Protein AF-A0A535ATV2-F1 (afdb_monomer_lite)

Structure (mmCIF, N/CA/C/O backbone):
data_AF-A0A535ATV2-F1
#
_entry.id   AF-A0A535ATV2-F1
#
loop_
_atom_site.group_PDB
_atom_site.id
_atom_site.type_symbol
_atom_site.label_atom_id
_atom_site.label_alt_id
_atom_site.label_comp_id
_atom_site.label_asym_id
_atom_site.label_entity_id
_atom_site.label_seq_id
_atom_site.pdbx_PDB_ins_code
_atom_site.Cartn_x
_atom_site.Cartn_y
_atom_site.Cartn_z
_atom_site.occupancy
_atom_site.B_iso_or_equiv
_atom_site.auth_seq_id
_atom_site.auth_comp_id
_atom_site.auth_asym_id
_atom_site.auth_atom_id
_atom_site.pdbx_PDB_model_num
ATOM 1 N N . MET A 1 1 ? 5.203 -22.586 -12.825 1.00 67.62 1 MET A N 1
ATOM 2 C CA . MET A 1 1 ? 4.748 -21.423 -13.614 1.00 67.62 1 MET A CA 1
ATOM 3 C C . MET A 1 1 ? 5.783 -20.329 -13.415 1.00 67.62 1 MET A C 1
ATOM 5 O O . MET A 1 1 ? 6.039 -20.003 -12.264 1.00 67.62 1 MET A O 1
ATOM 9 N N . GLN A 1 2 ? 6.462 -19.878 -14.471 1.00 86.19 2 GLN A N 1
ATOM 10 C CA . GLN A 1 2 ? 7.433 -18.781 -14.373 1.00 86.19 2 GLN A CA 1
ATOM 11 C C . GLN A 1 2 ? 6.711 -17.467 -14.677 1.00 86.19 2 GLN A C 1
ATOM 13 O O . GLN A 1 2 ? 6.004 -17.399 -15.675 1.00 86.19 2 GLN A O 1
ATOM 18 N N . VAL A 1 3 ? 6.856 -16.475 -13.797 1.00 89.56 3 VAL A N 1
ATOM 19 C CA . VAL A 1 3 ? 6.406 -15.096 -14.037 1.00 89.56 3 VAL A CA 1
ATOM 20 C C . VAL A 1 3 ? 7.536 -14.368 -14.756 1.00 89.56 3 VAL A C 1
ATOM 22 O O . VAL A 1 3 ? 8.685 -14.457 -14.321 1.00 89.56 3 VAL A O 1
ATOM 25 N N . THR A 1 4 ? 7.218 -13.686 -15.850 1.00 95.75 4 THR A N 1
ATOM 26 C CA . THR A 1 4 ? 8.170 -12.912 -16.656 1.00 95.75 4 THR A CA 1
ATOM 27 C C . THR A 1 4 ? 8.026 -11.412 -16.404 1.00 95.75 4 THR A C 1
ATOM 29 O O . THR A 1 4 ? 7.002 -10.949 -15.900 1.00 95.75 4 THR A O 1
ATOM 32 N N . ASP A 1 5 ? 9.025 -10.626 -16.809 1.00 93.75 5 ASP A N 1
ATOM 33 C CA . ASP A 1 5 ? 8.942 -9.160 -16.745 1.00 93.75 5 ASP A CA 1
ATOM 34 C C . ASP A 1 5 ? 7.788 -8.612 -17.597 1.00 93.75 5 ASP A C 1
ATOM 36 O O . ASP A 1 5 ? 7.141 -7.639 -17.216 1.00 93.75 5 ASP A O 1
ATOM 40 N N . ALA A 1 6 ? 7.476 -9.274 -18.718 1.00 95.44 6 ALA A N 1
ATOM 41 C CA . ALA A 1 6 ? 6.337 -8.917 -19.557 1.00 95.44 6 ALA A CA 1
ATOM 42 C C . ALA A 1 6 ? 5.001 -9.106 -18.818 1.00 95.44 6 ALA A C 1
ATOM 44 O O . ALA A 1 6 ? 4.116 -8.258 -18.936 1.00 95.44 6 ALA A O 1
ATOM 45 N N . ASP A 1 7 ? 4.869 -10.169 -18.015 1.00 94.50 7 ASP A N 1
ATOM 46 C CA . ASP A 1 7 ? 3.676 -10.394 -17.189 1.00 94.50 7 ASP A CA 1
ATOM 47 C C . ASP A 1 7 ? 3.523 -9.289 -16.138 1.00 94.50 7 ASP A C 1
ATOM 49 O O . ASP A 1 7 ? 2.431 -8.753 -15.950 1.00 94.50 7 ASP A O 1
ATOM 53 N N . LEU A 1 8 ? 4.623 -8.910 -15.476 1.00 91.38 8 LEU A N 1
ATOM 54 C CA . LEU A 1 8 ? 4.621 -7.836 -14.481 1.00 91.38 8 LEU A CA 1
ATOM 55 C C . LEU A 1 8 ? 4.256 -6.491 -15.112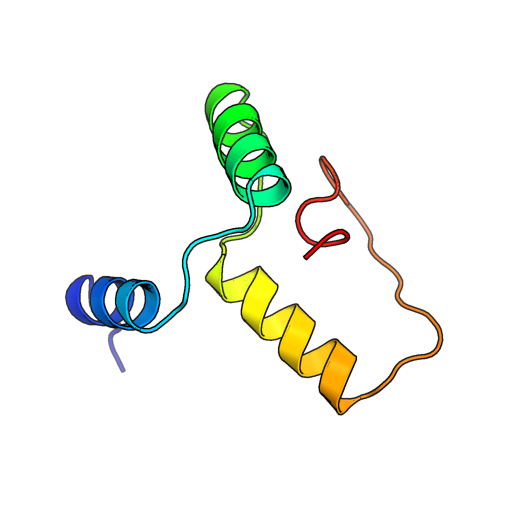 1.00 91.38 8 LEU A C 1
ATOM 57 O O . LEU A 1 8 ? 3.407 -5.779 -14.581 1.00 91.38 8 LEU A O 1
ATOM 61 N N . GLN A 1 9 ? 4.836 -6.170 -16.267 1.00 93.06 9 GLN A N 1
ATOM 62 C CA . GLN A 1 9 ? 4.572 -4.919 -16.969 1.00 93.06 9 GLN A CA 1
ATOM 63 C C . GLN A 1 9 ? 3.126 -4.839 -17.478 1.00 93.06 9 GLN A C 1
ATOM 65 O O . GLN A 1 9 ? 2.490 -3.789 -17.373 1.00 93.06 9 GLN A O 1
ATOM 70 N N . TYR A 1 10 ? 2.575 -5.954 -17.972 1.00 94.69 10 TYR A N 1
ATOM 71 C CA . TYR A 1 10 ? 1.157 -6.053 -18.314 1.00 94.69 10 TYR A CA 1
ATOM 72 C C . TYR A 1 10 ? 0.271 -5.804 -17.087 1.00 94.69 10 TYR A C 1
ATOM 74 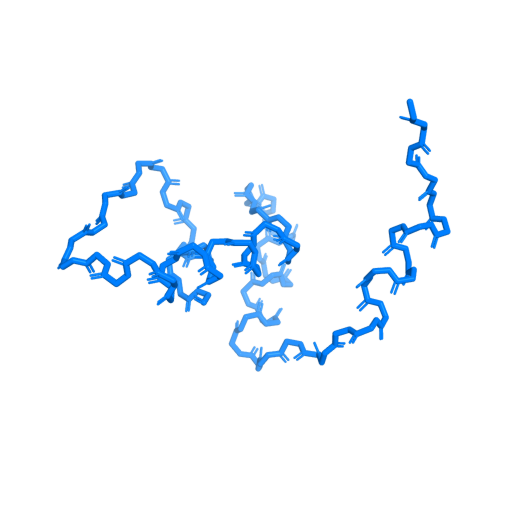O O . TYR A 1 10 ? -0.625 -4.960 -17.136 1.00 94.69 10 TYR A O 1
ATOM 82 N N . LEU A 1 11 ? 0.542 -6.493 -15.973 1.00 92.31 11 LEU A N 1
ATOM 83 C CA . LEU A 1 11 ? -0.227 -6.338 -14.737 1.00 92.31 11 LEU A CA 1
ATOM 84 C C . LEU A 1 11 ? -0.131 -4.921 -14.167 1.00 92.31 11 LEU A C 1
ATOM 86 O O . LEU A 1 11 ? -1.118 -4.404 -13.654 1.00 92.31 11 LEU A O 1
ATOM 90 N N . GLU A 1 12 ? 1.017 -4.259 -14.260 1.00 90.69 12 GLU A N 1
ATOM 91 C CA . GLU A 1 12 ? 1.130 -2.856 -13.862 1.00 90.69 12 GLU A CA 1
ATOM 92 C C . GLU A 1 12 ? 0.304 -1.936 -14.769 1.00 90.69 12 GLU A C 1
ATOM 94 O O . GLU A 1 12 ? -0.379 -1.045 -14.259 1.00 90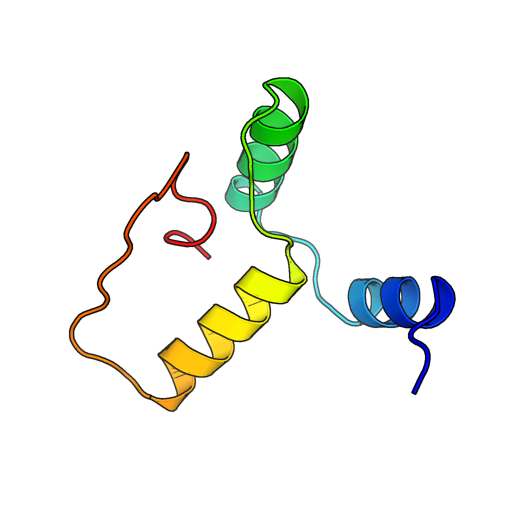.69 12 GLU A O 1
ATOM 99 N N . GLY A 1 13 ? 0.307 -2.186 -16.082 1.00 94.19 13 GLY A N 1
ATOM 100 C CA . GLY A 1 13 ? -0.370 -1.360 -17.083 1.00 94.19 13 GLY A CA 1
ATOM 101 C C . GLY A 1 13 ? -1.899 -1.454 -17.103 1.00 94.19 13 GLY A C 1
ATOM 102 O O . GLY A 1 13 ? -2.551 -0.520 -17.567 1.00 94.19 13 GLY A O 1
ATOM 103 N N . VAL A 1 14 ? -2.503 -2.534 -16.594 1.00 95.69 14 VAL A N 1
ATOM 104 C CA . VAL A 1 14 ? -3.979 -2.671 -16.550 1.00 95.69 14 VAL A CA 1
ATOM 105 C C . VAL A 1 14 ? -4.640 -1.850 -15.441 1.00 95.69 14 VAL A C 1
ATOM 107 O O . VAL A 1 14 ? -5.866 -1.734 -15.399 1.00 95.69 14 VAL A O 1
ATOM 110 N N . HIS A 1 15 ? -3.859 -1.296 -14.517 1.00 93.00 15 HIS A N 1
ATOM 111 C CA . HIS A 1 15 ? -4.380 -0.542 -13.388 1.00 93.00 15 HIS A CA 1
ATOM 112 C C . HIS A 1 15 ? -4.269 0.966 -13.601 1.00 93.00 15 HIS A C 1
ATOM 114 O O . HIS A 1 15 ? -3.348 1.466 -14.239 1.00 93.00 15 HIS A O 1
ATOM 120 N N . ALA A 1 16 ? -5.193 1.705 -12.984 1.00 92.12 16 ALA A N 1
ATOM 121 C CA . ALA A 1 16 ? -5.097 3.154 -12.901 1.00 92.12 16 ALA A CA 1
ATOM 122 C C . ALA A 1 16 ? -3.794 3.592 -12.192 1.00 92.12 16 ALA A C 1
ATOM 124 O O . ALA A 1 16 ? -3.286 2.856 -11.327 1.00 92.12 16 ALA A O 1
ATOM 125 N N . PRO A 1 17 ? -3.274 4.790 -12.526 1.00 91.38 17 PRO A N 1
ATOM 126 C CA . PRO A 1 17 ? -2.143 5.375 -11.818 1.00 91.38 17 PRO A CA 1
ATOM 127 C C . PRO A 1 17 ? -2.458 5.570 -10.331 1.00 91.38 17 PRO A C 1
ATOM 129 O O . PRO A 1 17 ? -3.620 5.625 -9.917 1.00 91.38 17 PRO A O 1
ATOM 132 N N . LEU A 1 18 ? -1.404 5.667 -9.520 1.00 93.31 18 LEU A N 1
ATOM 133 C CA . LEU A 1 18 ? -1.546 5.937 -8.093 1.00 93.31 18 LEU A CA 1
ATOM 134 C C . LEU A 1 18 ? -2.110 7.337 -7.863 1.00 93.31 18 LEU A C 1
ATOM 136 O O . LEU A 1 18 ? -1.852 8.265 -8.625 1.00 93.31 18 LEU A O 1
ATOM 140 N N . GLY A 1 19 ? -2.864 7.486 -6.775 1.00 96.12 19 GLY A N 1
ATOM 141 C CA . GLY A 1 19 ? -3.207 8.810 -6.276 1.00 96.12 19 GLY A CA 1
ATOM 142 C C . GLY A 1 19 ? -1.946 9.565 -5.830 1.00 96.12 19 GLY A C 1
ATOM 143 O O . GLY A 1 19 ? -0.968 8.927 -5.427 1.00 96.12 19 GLY A O 1
ATOM 144 N N . PRO A 1 20 ? -1.978 10.909 -5.829 1.00 97.25 20 PRO A N 1
ATOM 145 C CA . PRO A 1 20 ? -0.788 11.741 -5.627 1.00 97.25 20 PRO A CA 1
ATOM 146 C C . PRO A 1 20 ? -0.062 11.459 -4.304 1.00 97.25 20 PRO A C 1
ATOM 148 O O . PRO A 1 20 ? 1.162 11.449 -4.270 1.00 97.25 20 PRO A O 1
ATOM 151 N N . VAL A 1 21 ? -0.799 11.153 -3.230 1.00 97.38 21 VAL A N 1
ATOM 152 C CA . VAL A 1 21 ? -0.205 10.844 -1.917 1.00 97.38 21 VAL A CA 1
ATOM 153 C C . VAL A 1 21 ? 0.578 9.529 -1.945 1.00 97.38 21 VAL A C 1
ATOM 155 O O . VAL A 1 21 ? 1.712 9.477 -1.482 1.00 97.38 21 VAL A O 1
ATOM 158 N N . LEU A 1 22 ? 0.004 8.464 -2.516 1.00 96.44 22 LEU A N 1
ATOM 159 C CA . LEU A 1 22 ? 0.696 7.176 -2.634 1.00 96.44 22 LEU A CA 1
ATOM 160 C C . LEU A 1 22 ? 1.899 7.288 -3.577 1.00 96.44 22 LEU A C 1
ATOM 162 O O . LEU A 1 22 ? 2.951 6.717 -3.307 1.00 96.44 22 LEU A O 1
ATOM 166 N N . GLU A 1 23 ? 1.774 8.044 -4.664 1.00 96.75 23 GLU A N 1
ATOM 167 C CA . GLU A 1 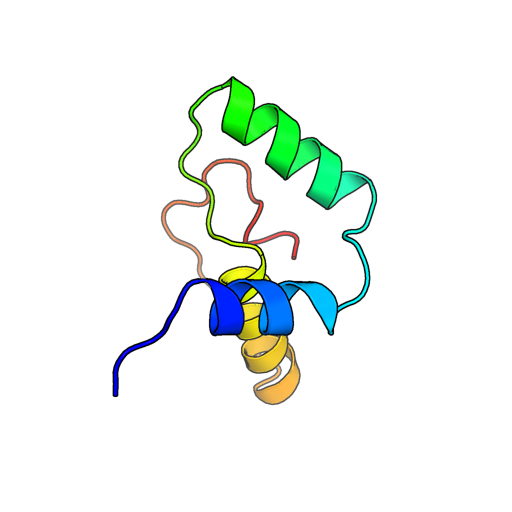23 ? 2.890 8.282 -5.577 1.00 96.75 23 GLU A CA 1
ATOM 168 C C . GLU A 1 23 ? 4.054 9.005 -4.882 1.00 96.75 23 GLU A C 1
ATOM 170 O O . GLU A 1 23 ? 5.204 8.568 -4.986 1.00 96.75 23 GLU A O 1
ATOM 175 N N . GLU A 1 24 ? 3.760 10.056 -4.114 1.00 97.62 24 GLU A N 1
ATOM 176 C CA . GLU A 1 24 ? 4.757 10.791 -3.338 1.00 97.62 24 GLU A CA 1
ATOM 177 C C . GLU A 1 24 ? 5.413 9.906 -2.272 1.00 97.62 24 GLU A C 1
ATOM 179 O O . GLU A 1 24 ? 6.641 9.842 -2.205 1.00 97.62 24 GLU A O 1
ATOM 184 N N . MET A 1 25 ? 4.627 9.158 -1.493 1.00 97.44 25 MET A N 1
ATOM 185 C CA . MET A 1 25 ? 5.156 8.235 -0.483 1.00 97.44 25 MET A CA 1
ATOM 186 C C . MET A 1 25 ? 6.078 7.180 -1.099 1.00 97.44 25 MET A C 1
ATOM 188 O O . MET A 1 25 ? 7.145 6.896 -0.552 1.00 97.44 25 MET A O 1
ATOM 192 N N . LEU A 1 26 ? 5.694 6.613 -2.247 1.00 95.81 26 LEU A N 1
ATOM 193 C CA . LEU A 1 26 ? 6.503 5.617 -2.945 1.00 95.81 26 LEU A CA 1
ATOM 194 C C . LEU A 1 26 ? 7.806 6.228 -3.467 1.00 95.81 26 LEU A C 1
ATOM 196 O O . LEU A 1 26 ? 8.864 5.609 -3.351 1.00 95.81 26 LEU A O 1
ATOM 200 N N . LYS A 1 27 ? 7.745 7.437 -4.033 1.00 96.62 27 LYS A N 1
ATOM 201 C CA . LYS A 1 27 ? 8.918 8.162 -4.533 1.00 96.62 27 LYS A CA 1
ATOM 202 C C . LYS A 1 27 ? 9.890 8.496 -3.401 1.00 96.62 27 LYS A C 1
ATOM 204 O O . LYS A 1 27 ? 11.067 8.151 -3.499 1.00 96.62 27 LYS A O 1
ATOM 209 N N . THR A 1 28 ? 9.403 9.136 -2.342 1.00 97.69 28 THR A N 1
ATOM 210 C CA . THR A 1 28 ? 10.216 9.560 -1.195 1.00 97.69 28 THR A CA 1
ATOM 211 C C . THR A 1 28 ? 10.797 8.355 -0.469 1.00 97.69 28 THR A C 1
ATOM 213 O O . THR A 1 28 ? 12.005 8.281 -0.271 1.00 97.69 28 THR A O 1
ATOM 216 N N . GLY A 1 29 ? 9.981 7.342 -0.178 1.00 96.69 29 GLY A N 1
ATOM 217 C CA . GLY A 1 29 ? 10.458 6.150 0.511 1.00 96.69 29 GLY A CA 1
ATOM 218 C C . GLY A 1 29 ? 11.491 5.351 -0.283 1.00 96.69 29 GLY A C 1
ATOM 219 O O . GLY A 1 29 ? 12.443 4.845 0.302 1.00 96.69 29 GLY A O 1
ATOM 220 N N . ARG A 1 30 ? 11.381 5.297 -1.619 1.00 95.94 30 ARG A N 1
ATOM 221 C CA . ARG A 1 30 ? 12.441 4.728 -2.470 1.00 95.94 30 ARG A CA 1
ATOM 222 C C . ARG A 1 30 ? 13.734 5.535 -2.391 1.00 95.94 30 ARG A C 1
ATOM 224 O O . ARG A 1 30 ? 14.801 4.936 -2.309 1.00 95.94 30 ARG A O 1
ATOM 231 N N . ALA A 1 31 ? 13.646 6.864 -2.415 1.00 97.88 31 ALA A N 1
ATOM 232 C CA . ALA A 1 31 ? 14.815 7.736 -2.319 1.00 97.88 31 ALA A CA 1
ATOM 233 C C . ALA A 1 31 ? 15.533 7.605 -0.963 1.00 97.88 31 ALA A C 1
ATOM 235 O O . ALA A 1 31 ? 16.758 7.664 -0.909 1.00 97.88 31 ALA A O 1
ATOM 236 N N . GLU A 1 32 ? 14.779 7.381 0.112 1.00 97.69 32 GLU A N 1
ATOM 237 C CA . GLU A 1 32 ? 15.294 7.227 1.477 1.00 97.69 32 GLU A CA 1
ATOM 238 C C . GLU A 1 32 ? 15.672 5.779 1.838 1.00 97.69 32 GLU A C 1
ATOM 240 O O . GLU A 1 32 ? 16.169 5.521 2.933 1.00 97.69 32 GLU A O 1
ATOM 245 N N . GLY A 1 33 ? 15.450 4.816 0.938 1.00 96.81 33 GLY A N 1
ATOM 246 C CA . GLY A 1 33 ? 15.735 3.401 1.196 1.00 96.81 33 GLY A CA 1
ATOM 247 C C . GLY A 1 33 ? 14.780 2.743 2.199 1.00 96.81 33 GLY A C 1
ATOM 248 O O . GLY A 1 33 ? 15.123 1.726 2.803 1.00 96.81 33 GLY A O 1
ATOM 249 N N . VAL A 1 34 ? 13.579 3.297 2.382 1.00 96.88 34 VAL A N 1
ATOM 250 C CA . VAL A 1 34 ? 12.532 2.701 3.217 1.00 96.88 34 VAL A CA 1
ATOM 251 C C . VAL A 1 34 ? 12.032 1.409 2.552 1.00 96.88 34 VAL A C 1
ATOM 253 O O . VAL A 1 34 ? 11.655 1.430 1.377 1.00 96.88 34 VAL A O 1
ATOM 256 N N . PRO A 1 35 ? 11.968 0.276 3.276 1.00 93.25 35 PRO A N 1
ATOM 257 C CA . PRO A 1 35 ? 11.390 -0.954 2.746 1.00 93.25 35 PRO A CA 1
ATOM 258 C C . PRO A 1 35 ? 9.867 -0.805 2.623 1.00 93.25 35 PRO A C 1
ATOM 260 O O . PRO A 1 35 ? 9.143 -0.843 3.617 1.00 93.25 35 PRO A O 1
ATOM 263 N N . ILE A 1 36 ? 9.381 -0.622 1.394 1.00 93.88 36 ILE A N 1
ATOM 264 C CA . ILE A 1 36 ? 7.961 -0.424 1.074 1.00 93.88 36 ILE A CA 1
ATOM 265 C C . ILE A 1 36 ? 7.457 -1.586 0.219 1.00 93.88 36 ILE A C 1
ATOM 267 O O . ILE A 1 36 ? 8.139 -2.040 -0.701 1.00 93.88 36 ILE A O 1
ATOM 271 N N . VAL A 1 37 ? 6.244 -2.063 0.513 1.00 93.50 37 VAL A N 1
ATOM 272 C CA . VAL A 1 37 ? 5.571 -3.088 -0.296 1.00 93.50 37 VAL A CA 1
ATOM 273 C C . VAL A 1 37 ? 5.295 -2.594 -1.720 1.00 93.50 37 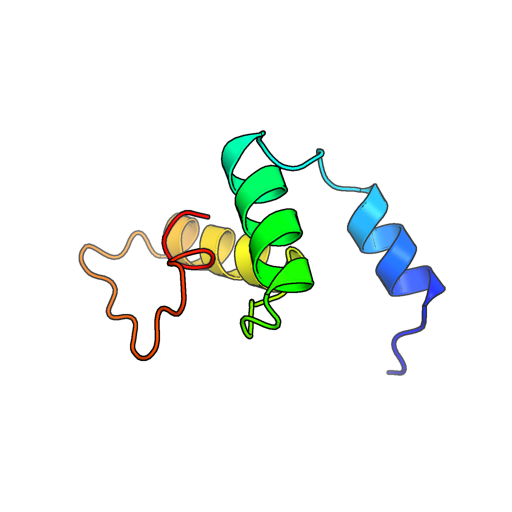VAL A C 1
ATOM 275 O O . VAL A 1 37 ? 5.121 -1.403 -1.968 1.00 93.50 37 VAL A O 1
ATOM 278 N N . SER A 1 38 ? 5.211 -3.508 -2.685 1.00 92.88 38 SER A N 1
ATOM 279 C CA . SER A 1 38 ? 4.879 -3.118 -4.056 1.00 92.88 38 SER A CA 1
ATOM 280 C C . SER A 1 38 ? 3.425 -2.621 -4.175 1.00 92.88 38 SER A C 1
ATOM 282 O O . SER A 1 38 ? 2.551 -3.058 -3.418 1.00 92.88 38 SER A O 1
ATOM 284 N N . PRO A 1 39 ? 3.122 -1.776 -5.178 1.00 94.31 39 PRO A N 1
ATOM 285 C CA . PRO A 1 39 ? 1.752 -1.442 -5.568 1.00 94.31 39 PRO A CA 1
ATOM 286 C C . PRO A 1 39 ? 0.827 -2.657 -5.732 1.00 94.31 39 PRO A C 1
ATOM 288 O O . PRO A 1 39 ? -0.338 -2.615 -5.341 1.00 94.31 39 PRO A O 1
ATOM 291 N N . ALA A 1 40 ? 1.340 -3.765 -6.277 1.00 94.00 40 ALA A N 1
ATOM 292 C CA . ALA A 1 40 ? 0.576 -5.001 -6.433 1.00 94.00 40 ALA A CA 1
ATOM 293 C C . ALA A 1 40 ? 0.131 -5.580 -5.077 1.00 94.00 40 ALA A C 1
ATOM 295 O O . ALA A 1 40 ? -1.029 -5.971 -4.930 1.00 94.00 40 ALA A O 1
ATOM 296 N N . SER A 1 41 ? 1.009 -5.566 -4.068 1.00 95.25 41 SER A N 1
ATOM 297 C CA . SER A 1 41 ? 0.664 -5.983 -2.704 1.00 95.25 41 SER A CA 1
ATOM 298 C C . SER A 1 41 ? -0.405 -5.082 -2.084 1.00 95.25 41 SER A C 1
ATOM 300 O O . SER A 1 41 ? -1.348 -5.593 -1.485 1.00 95.25 41 SER A O 1
ATOM 302 N N . GLY A 1 42 ? -0.314 -3.761 -2.272 1.00 95.44 42 GLY A N 1
ATOM 303 C CA . GLY A 1 42 ? -1.345 -2.823 -1.815 1.00 95.44 42 GLY A CA 1
ATOM 304 C C . GLY A 1 42 ? -2.722 -3.133 -2.415 1.00 95.44 42 GLY A C 1
ATOM 305 O O . GLY A 1 42 ? -3.710 -3.265 -1.690 1.00 95.44 42 GLY A O 1
ATOM 306 N N . ARG A 1 43 ? -2.792 -3.370 -3.733 1.00 95.38 43 ARG A N 1
ATOM 307 C CA . ARG A 1 43 ? -4.044 -3.761 -4.415 1.00 95.38 43 ARG A CA 1
ATOM 308 C C . ARG A 1 43 ? -4.628 -5.053 -3.848 1.00 95.38 43 ARG A C 1
ATOM 310 O O . ARG A 1 43 ? -5.835 -5.120 -3.621 1.00 95.38 43 ARG A O 1
ATOM 317 N N . LEU A 1 44 ? -3.791 -6.055 -3.584 1.00 96.25 44 LEU A N 1
ATOM 318 C CA . LEU A 1 44 ? -4.231 -7.303 -2.959 1.00 96.25 44 LEU A CA 1
ATOM 319 C C . LEU A 1 44 ? -4.805 -7.059 -1.556 1.00 96.25 44 LEU A C 1
ATOM 321 O O . LEU A 1 44 ? -5.900 -7.537 -1.258 1.00 96.25 44 LEU A O 1
ATOM 325 N N . LEU A 1 45 ? -4.108 -6.293 -0.713 1.00 97.31 45 LEU A N 1
ATOM 326 C CA . LEU A 1 45 ? -4.592 -5.945 0.628 1.00 97.31 45 LEU A CA 1
ATOM 327 C C . LEU A 1 45 ? -5.935 -5.216 0.558 1.00 97.31 45 LEU A C 1
ATOM 329 O O . LEU A 1 45 ? -6.861 -5.569 1.291 1.00 97.31 45 LEU A O 1
ATOM 333 N N . ARG A 1 46 ? -6.090 -4.278 -0.383 1.00 96.38 46 ARG A N 1
ATOM 334 C CA . ARG A 1 46 ? -7.360 -3.585 -0.618 1.00 96.38 46 ARG A CA 1
ATOM 335 C C . ARG A 1 46 ? -8.484 -4.547 -0.984 1.00 96.38 46 ARG A C 1
ATOM 337 O O . ARG A 1 46 ? -9.585 -4.410 -0.447 1.00 96.38 46 ARG A O 1
ATOM 344 N N . VAL A 1 47 ? -8.228 -5.512 -1.870 1.00 97.44 47 VAL A N 1
ATOM 345 C CA . VAL A 1 47 ? -9.209 -6.548 -2.239 1.00 97.44 47 VAL A CA 1
ATOM 346 C C . VAL A 1 47 ? -9.622 -7.356 -1.011 1.00 97.44 47 VAL A C 1
ATOM 348 O O . VAL A 1 47 ? -10.817 -7.505 -0.767 1.00 97.44 47 VAL A O 1
ATOM 351 N N . LEU A 1 48 ? -8.663 -7.816 -0.203 1.00 98.44 48 LEU A N 1
ATOM 352 C CA . LEU A 1 48 ? -8.940 -8.609 0.998 1.00 98.44 48 LEU A CA 1
ATOM 353 C C . LEU A 1 48 ? -9.748 -7.820 2.036 1.00 98.44 48 LEU A C 1
ATOM 355 O O . LEU A 1 48 ? -10.760 -8.316 2.525 1.00 98.44 48 LEU A O 1
ATOM 359 N N . VAL A 1 49 ? -9.346 -6.585 2.344 1.00 98.25 49 VAL A N 1
ATOM 360 C CA . VAL A 1 49 ? -10.059 -5.724 3.302 1.00 98.25 49 VAL A CA 1
ATOM 361 C C . VAL A 1 49 ? -11.466 -5.398 2.803 1.00 98.25 49 VAL A C 1
ATOM 363 O O . VAL A 1 49 ? -12.417 -5.460 3.580 1.00 98.25 49 VAL A O 1
ATOM 366 N N . THR A 1 50 ? -11.627 -5.110 1.509 1.00 98.12 50 THR A N 1
ATOM 367 C CA . THR A 1 50 ? -12.947 -4.823 0.923 1.00 98.12 50 THR A CA 1
ATOM 368 C C . THR A 1 50 ? -13.853 -6.053 0.962 1.00 98.12 50 THR A C 1
ATOM 370 O O . THR A 1 50 ? -15.021 -5.938 1.321 1.00 98.12 50 THR A O 1
ATOM 373 N N . ALA A 1 51 ? -13.325 -7.232 0.625 1.00 98.62 51 ALA A N 1
ATOM 374 C CA . ALA A 1 51 ? -14.101 -8.468 0.564 1.00 98.62 51 ALA A CA 1
ATOM 375 C C . ALA A 1 51 ? -14.482 -9.007 1.951 1.00 98.62 51 ALA A C 1
ATOM 377 O O . ALA A 1 51 ? -15.589 -9.506 2.136 1.00 98.62 51 ALA A O 1
ATOM 378 N N . LEU A 1 52 ? -13.570 -8.919 2.924 1.00 98.50 52 LEU A N 1
ATOM 379 C CA . LEU A 1 52 ? -13.768 -9.471 4.267 1.00 98.50 52 LEU A CA 1
ATOM 380 C C . LEU A 1 52 ? -14.422 -8.479 5.237 1.00 98.50 52 LEU A C 1
ATOM 382 O O . LEU A 1 52 ? -14.888 -8.895 6.296 1.00 98.50 52 LEU A O 1
ATOM 386 N N . ALA A 1 53 ? -14.433 -7.185 4.900 1.00 98.19 53 ALA A N 1
ATOM 387 C CA . ALA A 1 53 ? -14.972 -6.096 5.715 1.00 98.19 53 ALA A CA 1
ATOM 388 C C . ALA A 1 53 ? -14.590 -6.190 7.214 1.00 98.19 53 ALA A C 1
ATOM 390 O O . ALA A 1 53 ? -15.465 -6.163 8.092 1.00 98.19 53 ALA A O 1
ATOM 391 N N . PRO A 1 54 ? -13.292 -6.336 7.550 1.00 98.31 54 PRO A N 1
ATOM 392 C CA . PRO A 1 54 ? -12.877 -6.509 8.932 1.00 98.31 54 PRO A CA 1
ATOM 393 C C . PRO A 1 54 ? -13.134 -5.229 9.734 1.00 98.31 54 PRO A C 1
ATOM 395 O O . PRO A 1 54 ? -12.845 -4.122 9.291 1.00 98.31 54 PRO A O 1
ATOM 398 N N . LYS A 1 55 ? -13.616 -5.375 10.973 1.00 98.31 55 LYS A N 1
ATOM 399 C CA . LYS A 1 55 ? -13.795 -4.230 11.888 1.00 98.31 55 LYS A CA 1
ATOM 400 C C . LYS A 1 55 ? -12.477 -3.701 12.460 1.00 98.31 55 LYS A C 1
ATOM 402 O O . LYS A 1 55 ? -12.441 -2.594 12.983 1.00 98.31 55 LYS A O 1
ATOM 407 N N . ARG A 1 56 ? -11.430 -4.529 12.459 1.00 98.06 56 ARG A N 1
ATOM 408 C CA . ARG A 1 56 ? -10.110 -4.232 13.028 1.00 98.06 56 ARG A CA 1
ATOM 409 C C . ARG A 1 56 ? -9.038 -4.914 12.187 1.00 98.06 56 ARG A C 1
ATOM 411 O O . ARG A 1 56 ? -9.191 -6.090 11.863 1.00 98.06 56 ARG A O 1
ATOM 418 N N . VAL A 1 57 ? -7.968 -4.186 11.890 1.00 97.31 57 VAL A N 1
ATOM 419 C CA . VAL A 1 57 ? -6.767 -4.683 11.209 1.00 97.31 57 VAL A CA 1
ATOM 420 C C . VAL A 1 57 ? -5.576 -4.401 12.120 1.00 97.31 57 VAL A C 1
ATOM 422 O O . VAL A 1 57 ? -5.483 -3.315 12.687 1.00 97.31 57 VAL A O 1
ATOM 425 N N . LEU A 1 58 ? -4.706 -5.394 12.301 1.00 97.62 58 LEU A N 1
ATOM 426 C CA . LEU A 1 58 ? -3.438 -5.242 13.009 1.00 97.62 58 LEU A CA 1
ATOM 427 C C . LEU A 1 58 ? -2.314 -5.251 11.979 1.00 97.62 58 LEU A C 1
ATOM 429 O O . LEU A 1 58 ? -2.211 -6.192 11.196 1.00 97.62 58 LEU A O 1
ATOM 433 N N . GLU A 1 59 ? -1.460 -4.237 12.024 1.00 96.94 59 GLU A N 1
ATOM 434 C CA . GLU A 1 59 ? -0.254 -4.154 11.208 1.00 96.94 59 GLU A CA 1
ATOM 435 C C . GLU A 1 59 ? 0.966 -4.080 12.126 1.00 96.94 59 GLU A C 1
ATOM 437 O O . GLU A 1 59 ? 1.004 -3.289 13.069 1.00 96.94 59 GLU A O 1
ATOM 442 N N . ILE A 1 60 ? 1.951 -4.942 11.874 1.00 96.69 60 ILE A N 1
ATOM 443 C CA . ILE A 1 60 ? 3.197 -5.009 12.639 1.00 96.69 60 ILE A CA 1
ATOM 444 C C . ILE A 1 60 ? 4.329 -4.662 11.678 1.00 96.69 60 ILE A C 1
ATOM 446 O O . ILE A 1 60 ? 4.550 -5.381 10.709 1.00 96.69 60 ILE A O 1
ATOM 450 N N . GLY A 1 61 ? 5.041 -3.570 11.964 1.00 93.31 61 GLY A N 1
ATOM 451 C CA . GLY A 1 61 ? 6.069 -3.034 11.070 1.00 93.31 61 GLY A CA 1
ATOM 452 C C . GLY A 1 61 ? 5.468 -2.220 9.924 1.00 93.31 61 GLY A C 1
ATOM 453 O O . GLY A 1 61 ? 5.496 -2.643 8.777 1.00 93.31 61 GLY A O 1
ATOM 454 N N . THR A 1 62 ? 4.943 -1.034 10.236 1.00 93.31 62 THR A N 1
ATOM 455 C CA . THR A 1 62 ? 4.217 -0.175 9.281 1.00 93.31 62 THR A CA 1
ATOM 456 C C . THR A 1 62 ? 5.126 0.642 8.357 1.00 93.31 62 THR A C 1
ATOM 458 O O . THR A 1 62 ? 4.638 1.246 7.408 1.00 93.31 62 THR A O 1
ATOM 461 N N . ALA A 1 63 ? 6.434 0.722 8.638 1.00 95.31 63 ALA A N 1
ATOM 462 C CA . ALA A 1 63 ? 7.353 1.664 7.989 1.00 95.31 63 ALA A CA 1
ATOM 463 C C . ALA A 1 63 ? 6.736 3.083 7.930 1.00 95.31 63 ALA A C 1
ATOM 465 O O . ALA A 1 63 ? 6.348 3.615 8.969 1.00 95.31 63 ALA A O 1
ATOM 466 N N . ILE A 1 64 ? 6.587 3.668 6.736 1.00 96.31 64 ILE A N 1
ATOM 467 C CA . ILE A 1 64 ? 5.947 4.981 6.524 1.00 96.31 64 ILE A CA 1
ATOM 468 C C . ILE A 1 64 ? 4.417 4.915 6.329 1.00 96.31 64 ILE A C 1
ATOM 470 O O . ILE A 1 64 ? 3.807 5.892 5.911 1.00 96.31 64 ILE A O 1
ATOM 474 N N . GLY A 1 65 ? 3.783 3.769 6.591 1.00 96.12 65 GLY A N 1
ATOM 475 C CA . GLY A 1 65 ? 2.327 3.589 6.524 1.00 96.12 65 GLY A CA 1
ATOM 476 C C . GLY A 1 65 ? 1.761 3.396 5.113 1.00 96.12 65 GLY A C 1
ATOM 477 O O . GLY A 1 65 ? 0.565 3.576 4.907 1.00 96.12 65 GLY A O 1
ATOM 478 N N . PHE A 1 66 ? 2.595 3.040 4.128 1.00 97.06 66 PHE A N 1
ATOM 479 C CA . PHE A 1 66 ? 2.167 2.885 2.730 1.00 97.06 66 PHE A CA 1
ATOM 480 C C . PHE A 1 66 ? 1.099 1.796 2.547 1.00 97.06 66 PHE A C 1
ATOM 482 O O . PHE A 1 66 ? 0.094 2.026 1.884 1.00 97.06 66 PHE A O 1
ATOM 489 N N . SER A 1 67 ? 1.295 0.626 3.163 1.00 95.62 67 SER A N 1
ATOM 490 C CA . SER A 1 67 ? 0.320 -0.473 3.191 1.00 95.62 67 SER A CA 1
ATOM 491 C C . SER A 1 67 ? -0.938 -0.122 3.978 1.00 95.62 67 SER A C 1
ATOM 493 O O . SER A 1 67 ? -2.022 -0.545 3.590 1.00 95.62 67 SER A O 1
ATOM 495 N N . THR A 1 68 ? -0.800 0.652 5.056 1.00 95.88 68 THR A N 1
ATOM 496 C CA . THR A 1 68 ? -1.925 1.111 5.879 1.00 95.88 68 THR A CA 1
ATOM 497 C C . THR A 1 68 ? -2.837 2.068 5.117 1.00 95.88 68 THR A C 1
ATOM 499 O O . THR A 1 68 ? -4.056 1.993 5.249 1.00 95.88 68 THR A O 1
ATOM 502 N N . LEU A 1 69 ? -2.247 3.002 4.362 1.00 95.56 69 LEU A N 1
ATOM 503 C CA . LEU A 1 69 ? -2.981 4.053 3.659 1.00 95.56 69 LEU A CA 1
ATOM 504 C C . LEU A 1 69 ? -3.718 3.541 2.413 1.00 95.56 69 LEU A C 1
ATOM 506 O O . LEU A 1 69 ? -4.713 4.146 2.018 1.00 95.56 69 LEU A O 1
ATOM 510 N N . TRP A 1 70 ? -3.199 2.482 1.790 1.00 94.12 70 TRP A N 1
ATOM 511 C CA . TRP A 1 70 ? -3.608 2.010 0.468 1.00 94.12 70 TRP A CA 1
ATOM 512 C C . TRP A 1 70 ? -5.119 1.741 0.298 1.00 94.12 70 TRP A C 1
ATOM 514 O O . TRP A 1 70 ? -5.727 0.965 1.074 1.00 94.12 70 TRP A O 1
#

Foldseek 3Di:
DDDDPVNVVVVVVVDDDDDPVLVVCVVVCVVVVFDDDDPVVLVVLVVVCVVVVDPDDDDDCCGVVSSVVD

Radius of gyration: 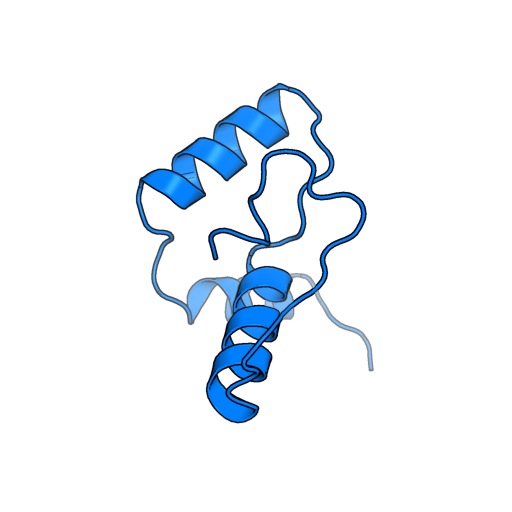13.56 Å; chains: 1; bounding box: 31×33×33 Å

pLDDT: mean 95.1, std 4.07, range [67.62, 98.62]

Sequence (70 aa):
MQVTDADLQYLEGVHAPLGPVLEEMLKTGRAEGVPIVSPASGRLLRVLVTALAPKRVLEIGTAIGFSTLW

Secondary structure (DSSP, 8-state):
-PPPHHHHHHHHHTSPPPPHHHHHHHHHHHHTT-----HHHHHHHHHHHHHH--S----S--TTSHHHH-